Protein AF-A0A971C2J8-F1 (afdb_monomer_lite)

Structure (mmCIF, N/CA/C/O backbone):
data_AF-A0A971C2J8-F1
#
_entry.id   AF-A0A971C2J8-F1
#
loop_
_atom_site.group_PDB
_atom_site.id
_atom_site.type_symbol
_atom_site.label_atom_id
_atom_site.label_alt_id
_atom_site.label_comp_id
_atom_site.label_asym_id
_atom_site.label_entity_id
_atom_site.label_seq_id
_atom_site.pdbx_PDB_ins_code
_atom_site.Cartn_x
_atom_site.Cartn_y
_atom_site.Cartn_z
_atom_site.occupancy
_atom_site.B_iso_or_equiv
_atom_site.auth_seq_id
_atom_site.auth_comp_id
_atom_site.auth_asym_id
_atom_site.auth_atom_id
_atom_site.pdbx_PDB_model_num
ATOM 1 N N . MET A 1 1 ? -20.307 12.162 55.334 1.00 45.38 1 MET A N 1
ATOM 2 C CA . MET A 1 1 ? -19.859 10.936 54.634 1.00 45.38 1 MET A CA 1
ATOM 3 C C . MET A 1 1 ? -19.405 11.332 53.239 1.00 45.38 1 MET A C 1
ATOM 5 O O . MET A 1 1 ? -20.217 11.869 52.497 1.00 45.38 1 MET A O 1
ATOM 9 N N . LYS A 1 2 ? -18.119 11.171 52.906 1.00 53.88 2 LYS A N 1
ATOM 10 C CA . LYS A 1 2 ? -17.597 11.518 51.576 1.00 53.88 2 LYS A CA 1
ATOM 11 C C . LYS A 1 2 ? -18.097 10.447 50.597 1.00 53.88 2 LYS A C 1
ATOM 13 O O . LYS A 1 2 ? -17.720 9.287 50.740 1.00 53.88 2 LYS A O 1
ATOM 18 N N . ARG A 1 3 ? -19.016 10.798 49.690 1.00 59.28 3 ARG A N 1
ATOM 19 C CA . ARG A 1 3 ? -19.424 9.891 48.606 1.00 59.28 3 ARG A CA 1
ATOM 20 C C . ARG A 1 3 ? -18.254 9.787 47.634 1.00 59.28 3 ARG A C 1
ATOM 22 O O . ARG A 1 3 ? -17.676 10.802 47.262 1.00 59.28 3 ARG A O 1
ATOM 29 N N . LEU A 1 4 ? -17.879 8.563 47.289 1.00 69.75 4 LEU A N 1
ATOM 30 C CA . LEU A 1 4 ? -16.886 8.301 46.256 1.00 69.75 4 LEU A CA 1
ATOM 31 C C . LEU A 1 4 ? -17.601 8.358 44.907 1.00 69.75 4 LEU A C 1
ATOM 33 O O . LEU A 1 4 ? -18.652 7.742 44.743 1.00 69.75 4 LEU A O 1
ATOM 37 N N . GLU A 1 5 ? -17.053 9.103 43.959 1.00 73.38 5 GLU A N 1
ATOM 38 C CA . GLU A 1 5 ? -17.588 9.216 42.601 1.00 73.38 5 GLU A CA 1
ATOM 39 C C . GLU A 1 5 ? -16.709 8.412 41.642 1.00 73.38 5 GLU A C 1
ATOM 41 O O . GLU A 1 5 ? -15.489 8.335 41.801 1.00 73.38 5 GLU A O 1
ATOM 46 N N . CYS A 1 6 ? -17.327 7.765 40.655 1.00 73.38 6 CYS A N 1
ATOM 47 C CA . CYS A 1 6 ? -16.591 7.044 39.625 1.00 73.38 6 CYS A CA 1
ATOM 48 C C . CYS A 1 6 ? -15.874 8.038 38.697 1.00 73.38 6 CYS A C 1
ATOM 50 O O . CYS A 1 6 ? -16.555 8.850 38.071 1.00 73.38 6 CYS A O 1
ATOM 52 N N . PRO A 1 7 ? -14.552 7.928 38.469 1.00 70.19 7 PRO A N 1
ATOM 53 C CA . PRO A 1 7 ? -13.857 8.872 37.593 1.00 70.19 7 PRO A CA 1
ATOM 54 C C . PRO A 1 7 ? -14.166 8.655 36.100 1.00 70.19 7 PRO A C 1
ATOM 56 O O . PRO A 1 7 ? -13.791 9.473 35.270 1.00 70.19 7 PRO A O 1
ATOM 59 N N . SER A 1 8 ? -14.838 7.553 35.737 1.00 67.38 8 SER A N 1
ATOM 60 C CA . SER A 1 8 ? -15.179 7.232 34.344 1.00 67.38 8 SER A CA 1
ATOM 61 C C . SER A 1 8 ? -16.601 7.640 33.953 1.00 67.38 8 SER A C 1
ATOM 63 O O . SER A 1 8 ? -16.852 7.794 32.762 1.00 67.38 8 SER A O 1
ATOM 65 N N . CYS A 1 9 ? -17.539 7.761 34.899 1.00 67.94 9 CYS A N 1
ATOM 66 C CA . CYS A 1 9 ? -18.936 8.112 34.598 1.00 67.94 9 CYS A CA 1
ATOM 67 C C . CYS A 1 9 ? -19.579 9.103 35.579 1.00 67.94 9 CYS A C 1
ATOM 69 O O . CYS A 1 9 ? -20.730 9.473 35.377 1.00 67.94 9 CYS A O 1
ATOM 71 N N . GLY A 1 10 ? -18.893 9.494 36.658 1.00 70.88 10 GLY A N 1
ATOM 72 C CA . GLY A 1 10 ? -19.437 10.374 37.700 1.00 70.88 10 GLY A CA 1
ATOM 73 C C . GLY A 1 10 ? -20.499 9.729 38.600 1.00 70.88 10 GLY A C 1
ATOM 74 O O . GLY A 1 10 ? -21.038 10.386 39.483 1.00 70.88 10 GLY A O 1
ATOM 75 N N . GLY A 1 11 ? -20.816 8.443 38.406 1.00 74.38 11 GLY A N 1
ATOM 76 C CA . GLY A 1 11 ? -21.818 7.739 39.207 1.00 74.38 11 GLY A CA 1
ATOM 77 C C . GLY A 1 11 ? -21.382 7.540 40.670 1.00 74.38 11 GLY A C 1
ATOM 78 O O . GLY A 1 11 ? -20.191 7.321 40.925 1.00 74.38 11 GLY A O 1
ATOM 79 N N . PRO A 1 12 ? -22.317 7.565 41.639 1.00 72.00 12 PRO A N 1
ATOM 80 C CA . PRO A 1 12 ? -22.000 7.386 43.053 1.00 72.00 12 PRO A CA 1
ATOM 81 C C . PRO A 1 12 ? -21.590 5.937 43.346 1.00 72.00 12 PRO A C 1
ATOM 83 O O . PRO A 1 12 ? -22.342 4.999 43.084 1.00 72.00 12 PRO A O 1
ATOM 86 N N . LEU A 1 13 ? -20.411 5.747 43.933 1.00 68.56 13 LEU A N 1
ATOM 87 C CA . LEU A 1 13 ? -19.913 4.451 44.383 1.00 68.56 13 LEU A CA 1
ATOM 88 C C . LEU A 1 13 ? -20.400 4.190 45.812 1.00 68.56 13 LEU A C 1
ATOM 90 O O . LEU A 1 13 ? -20.075 4.924 46.747 1.00 68.56 13 LEU A O 1
ATOM 94 N N . SER A 1 14 ? -21.182 3.128 45.994 1.00 61.34 14 SER A N 1
ATOM 95 C CA . SER A 1 14 ? -21.462 2.569 47.317 1.00 61.34 14 SER A CA 1
ATOM 96 C C . SER A 1 14 ? -20.174 1.945 47.853 1.00 61.34 14 SER A C 1
ATOM 98 O O . SER A 1 14 ? -19.595 1.086 47.193 1.00 61.34 14 SER A O 1
ATOM 100 N N . SER A 1 15 ? -19.702 2.398 49.016 1.00 56.22 15 SER A N 1
ATOM 101 C CA . SER A 1 15 ? -18.453 1.941 49.631 1.00 56.22 15 SER A CA 1
ATOM 102 C C . SER A 1 15 ? -18.528 0.450 49.982 1.00 56.22 15 SER A C 1
ATOM 104 O O . SER A 1 15 ? -19.000 0.088 51.060 1.00 56.22 15 SER A O 1
ATOM 106 N N . LEU A 1 16 ? -18.080 -0.418 49.076 1.00 56.41 16 LEU A N 1
ATOM 107 C CA . LEU A 1 16 ? -17.773 -1.802 49.408 1.00 56.41 16 LEU A CA 1
ATOM 108 C C . LEU A 1 16 ? -16.380 -1.820 50.037 1.00 56.41 16 LEU A C 1
ATOM 110 O O . LEU A 1 16 ? -15.449 -1.185 49.552 1.00 56.41 16 LEU A O 1
ATOM 114 N N . SER A 1 17 ? -16.251 -2.533 51.146 1.00 52.91 17 SER A N 1
ATOM 115 C CA . SER A 1 17 ? -15.052 -2.682 51.976 1.00 52.91 17 SER A CA 1
ATOM 116 C C . SER A 1 17 ? -13.878 -3.410 51.293 1.00 52.91 17 SER A C 1
ATOM 118 O O . SER A 1 17 ? -12.937 -3.813 51.973 1.00 52.91 17 SER A O 1
ATOM 120 N N . SER A 1 18 ? -13.915 -3.593 49.970 1.00 55.00 18 SER A N 1
ATOM 121 C CA . SER A 1 18 ? -12.928 -4.334 49.186 1.00 55.00 18 SER A CA 1
ATOM 122 C C . SER A 1 18 ? -12.031 -3.404 48.366 1.00 55.00 18 SER A C 1
ATOM 124 O O . SER A 1 18 ? -12.489 -2.450 47.739 1.00 55.00 18 SER A O 1
ATOM 126 N N . SER A 1 19 ? -10.738 -3.725 48.329 1.00 57.72 19 SER A N 1
ATOM 127 C CA . SER A 1 19 ? -9.689 -2.996 47.599 1.00 57.72 19 SER A CA 1
ATOM 128 C C . SER A 1 19 ? -9.934 -2.878 46.088 1.00 57.72 19 SER A C 1
ATOM 130 O O . SER A 1 19 ? -9.410 -1.964 45.465 1.00 57.72 19 SER A O 1
ATOM 132 N N . ALA A 1 20 ? -10.777 -3.731 45.496 1.00 58.12 20 ALA A N 1
ATOM 133 C CA . ALA A 1 20 ? -11.239 -3.617 44.112 1.00 58.12 20 ALA A CA 1
ATOM 134 C C . ALA A 1 20 ? -12.772 -3.723 44.042 1.00 58.12 20 ALA A C 1
ATOM 136 O O . ALA A 1 20 ? -13.362 -4.624 44.640 1.00 58.12 20 ALA A O 1
ATOM 137 N N . THR A 1 21 ? -13.421 -2.812 43.310 1.00 69.62 21 THR A N 1
ATOM 138 C CA . THR A 1 21 ? -14.881 -2.784 43.103 1.00 69.62 21 THR A CA 1
ATOM 139 C C . THR A 1 21 ? -15.209 -2.437 41.646 1.00 69.62 21 THR A C 1
ATOM 141 O O . THR A 1 21 ? -14.584 -1.566 41.044 1.00 69.62 21 THR A O 1
ATOM 144 N N . THR A 1 22 ? -16.204 -3.103 41.052 1.00 68.75 22 THR A N 1
ATOM 145 C CA . THR A 1 22 ? -16.697 -2.780 39.698 1.00 68.75 22 THR A CA 1
ATOM 146 C C . THR A 1 22 ? -17.852 -1.785 39.790 1.00 68.75 22 THR A C 1
ATOM 148 O O . THR A 1 22 ? -18.776 -1.990 40.573 1.00 68.75 22 THR A O 1
ATOM 151 N N . CYS A 1 23 ? -17.814 -0.706 39.004 1.00 72.12 23 CYS A N 1
ATOM 152 C CA . CYS A 1 23 ? -18.890 0.282 38.969 1.00 72.12 23 CYS A CA 1
ATOM 153 C C . CYS A 1 23 ? -20.151 -0.325 38.324 1.00 72.12 23 CYS A C 1
ATOM 155 O O . CYS A 1 23 ? -20.072 -0.750 37.170 1.00 72.12 23 CYS A O 1
ATOM 157 N N . PRO A 1 24 ? -21.318 -0.322 38.995 1.00 66.81 24 PRO A N 1
ATOM 158 C CA . PRO A 1 24 ? -22.552 -0.898 38.453 1.00 66.81 24 PRO A CA 1
ATOM 159 C C . PRO A 1 24 ? -23.162 -0.073 37.310 1.00 66.81 24 PRO A C 1
ATOM 161 O O . PRO A 1 24 ? -24.000 -0.584 36.579 1.00 66.81 24 PRO A O 1
ATOM 164 N N . TYR A 1 25 ? -22.746 1.188 37.141 1.00 65.12 25 TYR A N 1
ATOM 165 C CA . TYR A 1 25 ? -23.278 2.073 36.101 1.00 65.12 25 TYR A CA 1
ATOM 166 C C . TYR A 1 25 ? -22.566 1.900 34.756 1.00 65.12 25 TYR A C 1
ATOM 168 O O . TYR A 1 25 ? -23.214 1.779 33.726 1.00 65.12 25 TYR A O 1
ATOM 176 N N . CYS A 1 26 ? -21.229 1.900 34.746 1.00 65.94 26 CYS A N 1
ATOM 177 C CA . CYS A 1 26 ? -20.438 1.838 33.509 1.00 65.94 26 CYS A CA 1
ATOM 178 C C . CYS A 1 26 ? -19.616 0.549 33.361 1.00 65.94 26 CYS A C 1
ATOM 180 O O . CYS A 1 26 ? -18.978 0.345 32.330 1.00 65.94 26 CYS A O 1
ATOM 182 N N . GLY A 1 27 ? -19.588 -0.317 34.378 1.00 68.50 27 GLY A N 1
ATOM 183 C CA . GLY A 1 27 ? -18.820 -1.565 34.363 1.00 68.50 27 GLY A CA 1
ATOM 184 C C . GLY A 1 27 ? -17.301 -1.383 34.471 1.00 68.50 27 GLY A C 1
ATOM 185 O O . GLY A 1 27 ? -16.562 -2.345 34.268 1.00 68.50 27 GLY A O 1
ATOM 186 N N . SER A 1 28 ? -16.803 -0.174 34.760 1.00 73.44 28 SER A N 1
ATOM 187 C CA . SER A 1 28 ? -15.369 0.073 34.970 1.00 73.44 28 SER A CA 1
ATOM 188 C C . SER A 1 28 ? -14.894 -0.564 36.277 1.00 73.44 28 SER A C 1
ATOM 190 O O . SER A 1 28 ? -15.557 -0.396 37.304 1.00 73.44 28 SER A O 1
ATOM 192 N N . SER A 1 29 ? -13.736 -1.227 36.285 1.00 74.75 29 SER A N 1
ATOM 193 C CA . SER A 1 29 ? -13.135 -1.708 37.535 1.00 74.75 29 SER A CA 1
ATOM 194 C C . SER A 1 29 ? -12.304 -0.603 38.181 1.00 74.75 29 SER A C 1
ATOM 196 O O . SER A 1 29 ? -11.435 -0.008 37.535 1.00 74.75 29 SER A O 1
ATOM 198 N N . ILE A 1 30 ? -12.568 -0.351 39.457 1.00 76.31 30 ILE A N 1
ATOM 199 C CA . ILE A 1 30 ? -11.973 0.723 40.247 1.00 76.31 30 ILE A CA 1
ATOM 200 C C . ILE A 1 30 ? -11.240 0.077 41.419 1.00 76.31 30 ILE A C 1
ATOM 202 O O . ILE A 1 30 ? -11.814 -0.746 42.134 1.00 76.31 30 ILE A O 1
ATOM 206 N N . SER A 1 31 ? -9.977 0.447 41.602 1.00 75.38 31 SER A N 1
ATOM 207 C CA . SER A 1 31 ? -9.206 0.096 42.790 1.00 75.38 31 SER A CA 1
ATOM 208 C C . SER A 1 31 ? -9.336 1.227 43.803 1.00 75.38 31 SER A C 1
ATOM 210 O O . SER A 1 31 ? -9.213 2.401 43.450 1.00 75.38 31 SER A O 1
ATOM 212 N N . LEU A 1 32 ? -9.636 0.883 45.050 1.00 74.75 32 LEU A N 1
ATOM 213 C CA . LEU A 1 32 ? -9.712 1.828 46.158 1.00 74.75 32 LEU A CA 1
ATOM 214 C C . LEU A 1 32 ? -8.422 1.688 46.957 1.00 74.75 32 LEU A C 1
ATOM 216 O O . LEU A 1 32 ? -8.294 0.784 47.783 1.00 74.75 32 LEU A O 1
ATOM 220 N N . GLU A 1 33 ? -7.463 2.568 46.687 1.00 69.88 33 GLU A N 1
ATOM 221 C CA . GLU A 1 33 ? -6.185 2.586 47.391 1.00 69.88 33 GLU A CA 1
ATOM 222 C C . GLU A 1 33 ? -6.186 3.722 48.419 1.00 69.88 33 GLU A C 1
ATOM 224 O O . GLU A 1 33 ? -6.849 4.752 48.251 1.00 69.88 33 GLU A O 1
ATOM 229 N N . ARG A 1 34 ? -5.534 3.482 49.558 1.00 67.12 34 ARG A N 1
ATOM 230 C CA . ARG A 1 34 ? -5.472 4.451 50.650 1.00 67.12 34 ARG A CA 1
ATOM 231 C C . ARG A 1 34 ? -4.170 5.225 50.501 1.00 67.12 34 ARG A C 1
ATOM 233 O O . ARG A 1 34 ? -3.101 4.633 50.606 1.00 67.12 34 ARG A O 1
ATOM 240 N N . ASP A 1 35 ? -4.269 6.528 50.274 1.00 65.75 35 ASP A N 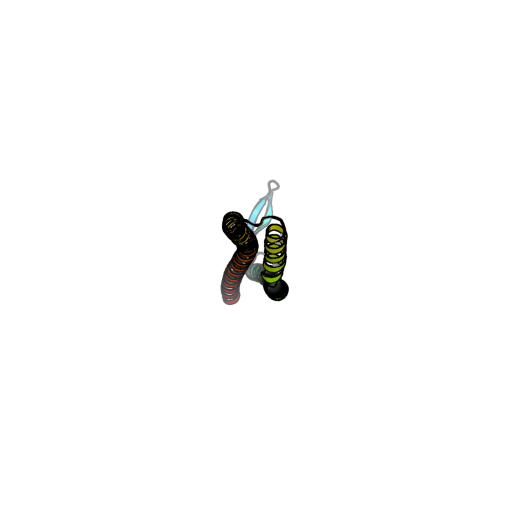1
ATOM 241 C CA . ASP A 1 35 ? -3.097 7.396 50.188 1.00 65.75 35 ASP A CA 1
ATOM 242 C C . ASP A 1 35 ? -2.398 7.482 51.555 1.00 65.75 35 ASP A C 1
ATOM 244 O O . ASP A 1 35 ? -3.016 7.256 52.602 1.00 65.75 35 ASP A O 1
ATOM 248 N N . ALA A 1 36 ? -1.121 7.878 51.572 1.00 60.81 36 ALA A N 1
ATOM 249 C CA . ALA A 1 36 ? -0.315 8.017 52.794 1.00 60.81 36 ALA A CA 1
ATOM 250 C C . ALA A 1 36 ? -0.927 8.971 53.847 1.00 60.81 36 ALA A C 1
ATOM 252 O O . ALA A 1 36 ? -0.637 8.862 55.035 1.00 60.81 36 ALA A O 1
ATOM 253 N N . THR A 1 37 ? -1.813 9.877 53.429 1.00 69.56 37 THR A N 1
ATOM 254 C CA . THR A 1 37 ? -2.596 10.802 54.268 1.00 69.56 37 THR A CA 1
ATOM 255 C C . THR A 1 37 ? -3.886 10.200 54.842 1.00 69.56 37 THR A C 1
ATOM 257 O O . THR A 1 37 ? -4.640 10.892 55.524 1.00 69.56 37 THR A O 1
ATOM 260 N N . GLY A 1 38 ? -4.173 8.920 54.586 1.00 63.88 38 GLY A N 1
ATOM 261 C CA . GLY A 1 38 ? -5.352 8.219 55.101 1.00 63.88 38 GLY A CA 1
ATOM 262 C C . GLY A 1 38 ? -6.645 8.464 54.312 1.00 63.88 38 GLY A C 1
ATOM 263 O O . GLY A 1 38 ? -7.686 7.913 54.681 1.00 63.88 38 GLY A O 1
ATOM 264 N N . SER A 1 39 ? -6.599 9.243 53.225 1.00 66.31 39 SER A N 1
ATOM 265 C CA . SER A 1 39 ? -7.708 9.423 52.281 1.00 66.31 39 SER A CA 1
ATOM 266 C C . SER A 1 39 ? -7.841 8.230 51.333 1.00 66.31 39 SER A C 1
ATOM 268 O O . SER A 1 39 ? -6.850 7.672 50.882 1.00 66.31 39 SER A O 1
ATOM 270 N N . ILE A 1 40 ? -9.080 7.835 51.029 1.00 69.12 40 ILE A N 1
ATOM 271 C CA . ILE A 1 40 ? -9.375 6.819 50.010 1.00 69.12 40 ILE A CA 1
ATOM 272 C C . ILE A 1 40 ? -9.555 7.549 48.678 1.00 69.12 40 ILE A C 1
ATOM 274 O O . ILE A 1 40 ? -10.512 8.318 48.536 1.00 69.12 40 ILE A O 1
ATOM 278 N N . ALA A 1 41 ? -8.650 7.312 47.729 1.00 69.19 41 ALA A N 1
ATOM 279 C CA . ALA A 1 41 ? -8.730 7.838 46.373 1.00 69.19 41 ALA A CA 1
ATOM 280 C C . ALA A 1 41 ? -9.103 6.701 45.399 1.00 69.19 41 ALA A C 1
ATOM 282 O O . ALA A 1 41 ? -8.444 5.659 45.380 1.00 69.19 41 ALA A O 1
ATOM 283 N N . PRO A 1 42 ? -10.184 6.841 44.608 1.00 69.00 42 PRO A N 1
ATOM 284 C CA . PRO A 1 42 ? -10.550 5.838 43.617 1.00 69.00 42 PRO A CA 1
ATOM 285 C C . PRO A 1 42 ? -9.644 5.949 42.386 1.00 69.00 42 PRO A C 1
ATOM 287 O O . PRO A 1 42 ? -9.706 6.930 41.646 1.00 69.00 42 PRO A O 1
ATOM 290 N N . THR A 1 43 ? -8.857 4.907 42.123 1.00 72.88 43 THR A N 1
ATOM 291 C CA . THR A 1 43 ? -8.003 4.800 40.935 1.00 72.88 43 THR A CA 1
ATOM 292 C C . THR A 1 43 ? -8.683 3.925 39.886 1.00 72.88 43 THR A C 1
ATOM 294 O O . THR A 1 43 ? -9.074 2.785 40.150 1.00 72.88 43 THR A O 1
ATOM 297 N N . LEU A 1 44 ? -8.840 4.445 38.667 1.00 71.50 44 LEU A N 1
ATOM 298 C CA . LEU A 1 44 ? -9.394 3.680 37.548 1.00 71.50 44 LEU A CA 1
ATOM 299 C C . LEU A 1 44 ? -8.389 2.638 37.060 1.00 71.50 44 LEU A C 1
ATOM 301 O O . LEU A 1 44 ? -7.343 2.986 36.522 1.00 71.50 44 LEU A O 1
ATOM 305 N N . THR A 1 45 ? -8.738 1.359 37.185 1.00 74.50 45 THR A N 1
ATOM 306 C CA . THR A 1 45 ? -7.887 0.256 36.711 1.00 74.50 45 THR A CA 1
ATOM 307 C C . THR A 1 45 ? -8.317 -0.233 35.328 1.00 74.50 45 THR A C 1
ATOM 309 O O . THR A 1 45 ? -7.478 -0.601 34.510 1.00 74.50 45 THR A O 1
ATOM 312 N N . ARG A 1 46 ? -9.626 -0.230 35.030 1.00 66.12 46 ARG A N 1
ATOM 313 C CA . ARG A 1 46 ? -10.160 -0.663 33.727 1.00 66.12 46 ARG A CA 1
ATOM 314 C C . ARG A 1 46 ? -11.380 0.153 33.323 1.00 66.12 46 ARG A C 1
ATOM 316 O O . ARG A 1 46 ? -12.341 0.251 34.078 1.00 66.12 46 ARG A O 1
ATOM 323 N N . LEU A 1 47 ? -11.355 0.665 32.098 1.00 67.50 47 LEU A N 1
ATOM 324 C CA . LEU A 1 47 ? -12.475 1.343 31.444 1.00 67.50 47 LEU A CA 1
ATOM 325 C C . LEU A 1 47 ? -13.671 0.395 31.237 1.00 67.50 47 LEU A C 1
ATOM 327 O O . LEU A 1 47 ? -13.491 -0.788 30.930 1.00 67.50 47 LEU A O 1
ATOM 331 N N . GLY A 1 48 ? -14.881 0.936 31.399 1.00 66.19 48 GLY A N 1
ATOM 332 C CA . GLY A 1 48 ? -16.142 0.250 31.116 1.00 66.19 48 GLY A CA 1
ATOM 333 C C . GLY A 1 48 ? -16.271 -0.205 29.658 1.00 66.19 48 GLY A C 1
ATOM 334 O O . GLY A 1 48 ? -15.570 0.282 28.768 1.00 66.19 48 GLY A O 1
ATOM 335 N N . THR A 1 49 ? -17.171 -1.151 29.382 1.00 64.19 49 THR A N 1
ATOM 336 C CA . THR A 1 49 ? -17.357 -1.719 28.030 1.00 64.19 49 THR A CA 1
ATOM 337 C C . THR A 1 49 ? -17.734 -0.661 26.991 1.00 64.19 49 THR A C 1
ATOM 339 O O . THR A 1 49 ? -17.223 -0.719 25.873 1.00 64.19 49 THR A O 1
ATOM 342 N N . GLY A 1 50 ? -18.531 0.345 27.371 1.00 67.75 50 GLY A N 1
ATOM 343 C CA . GLY A 1 50 ? -18.950 1.437 26.484 1.00 67.75 50 GLY A CA 1
ATOM 344 C C . GLY A 1 50 ? -17.799 2.328 26.001 1.00 67.75 50 GLY A C 1
ATOM 345 O O . GLY A 1 50 ? -17.679 2.588 24.807 1.00 67.75 50 GLY A O 1
ATOM 346 N N . THR A 1 51 ? -16.884 2.737 26.885 1.00 71.19 51 THR A N 1
ATOM 347 C CA . THR A 1 51 ? -15.728 3.566 26.487 1.00 71.19 51 THR A CA 1
ATOM 348 C C . THR A 1 51 ? -14.694 2.762 25.699 1.00 71.19 51 THR A C 1
ATOM 350 O O . THR A 1 51 ? -14.082 3.285 24.767 1.00 71.19 51 THR A O 1
ATOM 353 N N . ARG A 1 52 ? -14.550 1.461 25.993 1.00 69.81 52 ARG A N 1
ATOM 354 C CA . ARG A 1 52 ? -13.717 0.548 25.195 1.00 69.81 52 ARG A CA 1
ATOM 355 C C . ARG A 1 52 ? -14.271 0.334 23.784 1.00 69.81 52 ARG A C 1
ATOM 357 O O . ARG A 1 52 ? -13.483 0.254 22.845 1.00 69.81 52 ARG A O 1
ATOM 364 N N . TYR A 1 53 ? -15.591 0.232 23.637 1.00 77.12 53 TYR A N 1
ATOM 365 C CA . TYR A 1 53 ? -16.251 0.129 22.337 1.00 77.12 53 TYR A CA 1
ATOM 366 C C . TYR A 1 53 ? -16.001 1.383 21.493 1.00 77.12 53 TYR A C 1
ATOM 368 O O . TYR A 1 53 ? -15.477 1.269 20.390 1.00 77.12 53 TYR A O 1
ATOM 376 N N . LEU A 1 54 ? -16.256 2.575 22.048 1.00 77.94 54 LEU A N 1
ATOM 377 C CA . LEU A 1 54 ? -16.043 3.848 21.346 1.00 77.94 54 LEU A CA 1
ATOM 378 C C . LEU A 1 54 ? -14.582 4.048 20.916 1.00 77.94 54 LEU A C 1
ATOM 380 O O . LEU A 1 54 ? -14.317 4.465 19.790 1.00 77.94 54 LEU A O 1
ATOM 384 N N . ALA A 1 55 ? -13.623 3.698 21.779 1.00 77.25 55 ALA A N 1
ATOM 385 C CA . ALA A 1 55 ? -12.204 3.768 21.435 1.00 77.25 55 ALA A CA 1
ATOM 386 C C . ALA A 1 55 ? -11.834 2.822 20.277 1.00 77.25 55 ALA A C 1
ATOM 388 O O . ALA A 1 55 ? -11.062 3.201 19.394 1.00 77.25 55 ALA A O 1
ATOM 389 N N . LYS A 1 56 ? -12.396 1.604 20.259 1.00 78.44 56 LYS A N 1
ATOM 390 C CA . LYS A 1 56 ? -12.166 0.641 19.172 1.00 78.44 56 LYS A CA 1
ATOM 391 C C . LYS A 1 56 ? -12.858 1.026 17.876 1.00 78.44 56 LYS A C 1
ATOM 393 O O . LYS A 1 56 ? -12.254 0.854 16.827 1.00 78.44 56 LYS A O 1
ATOM 398 N N . GLU A 1 57 ? -14.066 1.571 17.937 1.00 81.00 57 GLU A N 1
ATOM 399 C CA . GLU A 1 57 ? -14.767 2.091 16.761 1.00 81.00 57 GLU A CA 1
ATOM 400 C C . GLU A 1 57 ? -13.957 3.218 16.106 1.00 81.00 57 GLU A C 1
ATOM 402 O O . GLU A 1 57 ? -13.669 3.175 14.913 1.00 81.00 57 GLU A O 1
ATOM 407 N N . ALA A 1 58 ? -13.445 4.165 16.898 1.00 79.19 58 ALA A N 1
ATOM 408 C CA . ALA A 1 58 ? -12.555 5.208 16.387 1.00 79.19 58 ALA A CA 1
ATOM 409 C C . ALA A 1 58 ? -11.238 4.650 15.804 1.00 79.19 58 ALA A C 1
ATOM 411 O O . ALA A 1 58 ? -10.661 5.227 14.881 1.00 79.19 58 ALA A O 1
ATOM 412 N N . GLN A 1 59 ? -10.722 3.539 16.338 1.00 81.25 59 GLN A N 1
ATOM 413 C CA . GLN A 1 59 ? -9.562 2.847 15.767 1.00 81.25 59 GLN A CA 1
ATOM 414 C C . GLN A 1 59 ? -9.903 2.140 14.446 1.00 81.25 59 GLN A C 1
ATOM 416 O O . GLN A 1 59 ? -9.125 2.226 13.495 1.00 81.25 59 GLN A O 1
ATOM 421 N N . TYR A 1 60 ? -11.061 1.485 14.368 1.00 77.88 60 TYR A N 1
ATOM 422 C CA . TYR A 1 60 ? -11.566 0.843 13.156 1.00 77.88 60 TYR A CA 1
ATOM 423 C C . TYR A 1 60 ? -11.731 1.863 12.028 1.00 77.88 60 TYR A C 1
ATOM 425 O O . TYR A 1 60 ? -11.202 1.661 10.939 1.00 77.88 60 TYR A O 1
ATOM 433 N N . GLN A 1 61 ? -12.347 3.012 12.317 1.00 77.62 61 GLN A N 1
ATOM 434 C CA . GLN A 1 61 ? -12.509 4.086 11.336 1.00 77.62 61 GLN A CA 1
ATOM 435 C C . GLN A 1 61 ? -11.174 4.637 10.825 1.00 77.62 61 GLN A C 1
ATOM 437 O O . GLN A 1 61 ? -11.050 4.887 9.630 1.00 77.62 61 GLN A O 1
ATOM 442 N N . ARG A 1 62 ? -10.164 4.799 11.693 1.00 80.25 62 ARG A N 1
ATOM 443 C CA . ARG A 1 62 ? -8.811 5.211 11.272 1.00 80.25 62 ARG A CA 1
ATOM 444 C C . ARG A 1 62 ? -8.161 4.182 10.354 1.00 80.25 62 ARG A C 1
ATOM 446 O O . ARG A 1 62 ? -7.745 4.535 9.260 1.00 80.25 62 ARG A O 1
ATOM 453 N N . THR A 1 63 ? -8.187 2.914 10.758 1.00 74.62 63 THR A N 1
ATOM 454 C CA . THR A 1 63 ? -7.629 1.805 9.965 1.00 74.62 63 THR A CA 1
ATOM 455 C C . THR A 1 63 ? -8.311 1.703 8.596 1.00 74.62 63 THR A C 1
ATOM 457 O O . THR A 1 63 ? -7.665 1.427 7.594 1.00 74.62 63 THR A O 1
ATOM 460 N N . ASN A 1 64 ? -9.623 1.953 8.527 1.00 83.56 64 ASN A N 1
ATOM 461 C CA . ASN A 1 64 ? -10.364 1.923 7.268 1.00 83.56 64 ASN A CA 1
ATOM 462 C C . ASN A 1 64 ? -9.988 3.088 6.331 1.00 83.56 64 ASN A C 1
ATOM 464 O O . ASN A 1 64 ? -9.966 2.907 5.119 1.00 83.56 64 ASN A O 1
ATOM 468 N N . ARG A 1 65 ? -9.661 4.270 6.877 1.00 86.88 65 ARG A N 1
ATOM 469 C CA . ARG A 1 65 ? -9.127 5.391 6.081 1.00 86.88 65 ARG A CA 1
ATOM 470 C C . ARG A 1 65 ? -7.735 5.078 5.541 1.00 86.88 65 ARG A C 1
ATOM 472 O O . ARG A 1 65 ? -7.515 5.257 4.353 1.00 86.88 65 ARG A O 1
ATOM 479 N N . GLU A 1 66 ? -6.852 4.546 6.387 1.00 82.19 66 GLU A N 1
ATOM 480 C CA . GLU A 1 66 ? -5.508 4.106 5.978 1.00 82.19 66 GLU A CA 1
ATOM 481 C C . GLU A 1 66 ? -5.581 3.044 4.868 1.00 82.19 66 GLU A C 1
ATOM 483 O O . GLU A 1 66 ? -4.842 3.108 3.892 1.00 82.19 66 GLU A O 1
ATOM 488 N N . LEU A 1 67 ? -6.516 2.092 4.968 1.00 84.25 67 LEU A N 1
ATOM 489 C CA . LEU A 1 67 ? -6.747 1.100 3.914 1.00 84.25 67 LEU A CA 1
ATOM 490 C C . LEU A 1 67 ? -7.256 1.711 2.606 1.00 84.25 67 LEU A C 1
ATOM 492 O O . LEU A 1 67 ? -6.874 1.238 1.539 1.00 84.25 67 LEU A O 1
ATOM 496 N N . ALA A 1 68 ? -8.124 2.721 2.671 1.00 89.56 68 ALA A N 1
ATOM 497 C CA . ALA A 1 68 ? -8.606 3.407 1.476 1.00 89.56 68 ALA A CA 1
ATOM 498 C C . ALA A 1 68 ? -7.463 4.144 0.758 1.00 89.56 68 ALA A C 1
ATOM 500 O O . ALA A 1 68 ? -7.316 3.998 -0.450 1.00 89.56 68 ALA A O 1
ATOM 501 N N . GLU A 1 69 ? -6.614 4.845 1.512 1.00 90.00 69 GLU A N 1
ATOM 502 C CA . GLU A 1 69 ? -5.442 5.559 0.989 1.00 90.00 69 GLU A CA 1
ATOM 503 C C . GLU A 1 69 ? -4.403 4.602 0.380 1.00 90.00 69 GLU A C 1
ATOM 505 O O . GLU A 1 69 ? -3.877 4.844 -0.708 1.00 90.00 69 GLU A O 1
ATOM 510 N N . LEU A 1 70 ? -4.146 3.462 1.034 1.00 84.50 70 LEU A N 1
ATOM 511 C CA . LEU A 1 70 ? -3.260 2.427 0.493 1.00 84.50 70 LEU A CA 1
ATOM 512 C C . LEU A 1 70 ? -3.785 1.839 -0.821 1.00 84.50 70 LEU A C 1
ATOM 514 O O . LEU A 1 70 ? -2.997 1.587 -1.731 1.00 84.50 70 LEU A O 1
ATOM 518 N N . ARG A 1 71 ? -5.102 1.622 -0.936 1.00 90.12 71 ARG A N 1
ATOM 519 C CA . ARG A 1 71 ? -5.722 1.122 -2.172 1.00 90.12 71 ARG A CA 1
ATOM 520 C C . ARG A 1 71 ? -5.605 2.126 -3.314 1.00 90.12 71 ARG A C 1
ATOM 522 O O . ARG A 1 71 ? -5.238 1.729 -4.411 1.00 90.12 71 ARG A O 1
ATOM 529 N N . GLU A 1 72 ? -5.842 3.406 -3.047 1.00 92.62 72 GLU A N 1
ATOM 530 C CA . GLU A 1 72 ? -5.667 4.477 -4.037 1.00 92.62 72 GLU A CA 1
ATOM 531 C C . GLU A 1 72 ? -4.203 4.597 -4.494 1.00 92.62 72 GLU A C 1
ATOM 533 O O . GLU A 1 72 ? -3.919 4.696 -5.689 1.00 92.62 72 GLU A O 1
ATOM 538 N N . THR A 1 73 ? -3.256 4.502 -3.555 1.00 81.31 73 THR A N 1
ATOM 539 C CA . THR A 1 73 ? -1.817 4.489 -3.869 1.00 81.31 73 THR A CA 1
ATOM 540 C C . THR A 1 73 ? -1.458 3.303 -4.763 1.00 81.31 73 THR A C 1
ATOM 542 O O . THR A 1 73 ? -0.715 3.450 -5.731 1.00 81.31 73 THR A O 1
ATOM 545 N N . LEU A 1 74 ? -2.002 2.123 -4.462 1.00 86.88 74 LEU A N 1
ATOM 546 C CA . LEU A 1 74 ? -1.791 0.919 -5.257 1.00 86.88 74 LEU A CA 1
ATOM 547 C C . LEU A 1 74 ? -2.371 1.072 -6.671 1.00 86.88 74 LEU A C 1
ATOM 549 O O . LEU A 1 74 ? -1.680 0.760 -7.636 1.00 86.88 74 LEU A O 1
ATOM 553 N N . GLU A 1 75 ? -3.591 1.598 -6.815 1.00 89.31 75 GLU A N 1
ATOM 554 C CA . GLU A 1 75 ? -4.202 1.864 -8.126 1.00 89.31 75 GLU A CA 1
ATOM 555 C C . GLU A 1 75 ? -3.373 2.852 -8.957 1.00 89.31 75 GLU A C 1
ATOM 557 O O . GLU A 1 75 ? -3.135 2.610 -10.140 1.00 89.31 75 GLU A O 1
ATOM 562 N N . THR A 1 76 ? -2.876 3.919 -8.328 1.00 87.81 76 THR A N 1
ATOM 563 C CA . THR A 1 76 ? -2.020 4.918 -8.987 1.00 87.81 76 THR A CA 1
ATOM 564 C C . THR A 1 76 ? -0.707 4.291 -9.459 1.00 87.81 76 THR A C 1
ATOM 566 O O . THR A 1 76 ? -0.320 4.462 -10.611 1.00 87.81 76 THR A O 1
ATOM 569 N N . ASN A 1 77 ? -0.059 3.479 -8.616 1.00 80.31 77 ASN A N 1
ATOM 570 C CA . ASN A 1 77 ? 1.167 2.769 -8.991 1.00 80.31 77 ASN A CA 1
ATOM 571 C C . ASN A 1 77 ? 0.944 1.809 -10.173 1.00 80.31 77 ASN A C 1
ATOM 573 O O . ASN A 1 77 ? 1.811 1.680 -11.037 1.00 80.31 77 ASN A O 1
ATOM 577 N N . TYR A 1 78 ? -0.210 1.133 -10.224 1.00 86.38 78 TYR A N 1
ATOM 578 C CA . TYR A 1 78 ? -0.577 0.271 -11.349 1.00 86.38 78 TYR A CA 1
ATOM 579 C C . TYR A 1 78 ? -0.794 1.066 -12.642 1.00 86.38 78 TYR A C 1
ATOM 581 O O . TYR A 1 78 ? -0.359 0.619 -13.703 1.00 86.38 78 TYR A O 1
ATOM 589 N N . GLN A 1 79 ? -1.430 2.238 -12.561 1.00 88.69 79 GLN A N 1
ATOM 590 C CA . GLN A 1 79 ? -1.595 3.137 -13.707 1.00 88.69 79 GLN A CA 1
ATOM 591 C C . GLN A 1 79 ? -0.246 3.647 -14.219 1.00 88.69 79 GLN A C 1
ATOM 593 O O . GLN A 1 79 ? 0.022 3.543 -15.413 1.00 88.69 79 GLN A O 1
ATOM 598 N N . ASP A 1 80 ? 0.634 4.104 -13.326 1.00 82.50 80 ASP A N 1
ATOM 599 C CA . ASP A 1 80 ? 1.982 4.559 -13.684 1.00 82.50 80 ASP A CA 1
ATOM 600 C C . ASP A 1 80 ? 2.804 3.444 -14.343 1.00 82.50 80 ASP A C 1
ATOM 602 O O . ASP A 1 80 ? 3.541 3.682 -15.305 1.00 82.50 80 ASP A O 1
ATOM 606 N N . LEU A 1 81 ? 2.667 2.207 -13.852 1.00 82.19 81 LEU A N 1
ATOM 607 C CA . LEU A 1 81 ? 3.306 1.041 -14.452 1.00 82.19 81 LEU A CA 1
ATOM 608 C C . LEU A 1 81 ? 2.781 0.784 -15.873 1.00 82.19 81 LEU A C 1
ATOM 610 O O . LEU A 1 81 ? 3.585 0.549 -16.776 1.00 82.19 81 LEU A O 1
ATOM 614 N N . ASP A 1 82 ? 1.467 0.838 -16.094 1.00 85.25 82 ASP A N 1
ATOM 615 C CA . ASP A 1 82 ? 0.875 0.629 -17.422 1.00 85.25 82 ASP A CA 1
ATOM 616 C C . ASP A 1 82 ? 1.260 1.748 -18.405 1.00 85.25 82 ASP A C 1
ATOM 618 O O . ASP A 1 82 ? 1.685 1.479 -19.533 1.00 85.25 82 ASP A O 1
ATOM 622 N N . ASP A 1 83 ? 1.238 3.003 -17.956 1.00 86.38 83 ASP A N 1
ATOM 623 C CA . ASP A 1 83 ? 1.692 4.159 -18.733 1.00 86.38 83 ASP A CA 1
ATOM 624 C C . ASP A 1 83 ? 3.177 4.051 -19.089 1.00 86.38 83 ASP A C 1
ATOM 626 O O . ASP A 1 83 ? 3.576 4.298 -20.234 1.00 86.38 83 ASP A O 1
ATOM 630 N N . TYR A 1 84 ? 4.013 3.613 -18.148 1.00 76.88 84 TYR A N 1
ATOM 631 C CA . TYR A 1 84 ? 5.426 3.353 -18.397 1.00 76.88 84 TYR A CA 1
ATOM 632 C C . TYR A 1 84 ? 5.625 2.237 -19.433 1.00 76.88 84 TYR A C 1
ATOM 634 O O . TYR A 1 84 ? 6.444 2.367 -20.351 1.00 76.88 84 TYR A O 1
ATOM 642 N N . LEU A 1 85 ? 4.867 1.142 -19.328 1.00 81.88 85 LEU A N 1
ATOM 643 C CA . LEU A 1 85 ? 4.938 0.022 -20.267 1.00 81.88 85 LEU A CA 1
ATOM 644 C C . LEU A 1 85 ? 4.420 0.401 -21.665 1.00 81.88 85 LEU A C 1
ATOM 646 O O . LEU A 1 85 ? 4.983 -0.057 -22.666 1.00 81.88 85 LEU A O 1
ATOM 650 N N . SER A 1 86 ? 3.397 1.253 -21.752 1.00 80.31 86 SER A N 1
ATOM 651 C CA . SER A 1 86 ? 2.780 1.675 -23.013 1.00 80.31 86 SER A CA 1
ATOM 652 C C . SER A 1 86 ? 3.604 2.738 -23.752 1.00 80.31 86 SER A C 1
ATOM 654 O O . SER A 1 86 ? 3.777 2.660 -24.976 1.00 80.31 86 SER A O 1
ATOM 656 N N . THR A 1 87 ? 4.186 3.700 -23.028 1.00 78.12 87 THR A N 1
ATOM 657 C CA . THR A 1 87 ? 5.021 4.763 -23.614 1.00 78.12 87 THR A CA 1
ATOM 658 C C . THR A 1 87 ? 6.415 4.269 -23.993 1.00 78.12 87 THR A C 1
ATOM 660 O O . THR A 1 87 ? 6.965 4.676 -25.026 1.00 78.12 87 THR A O 1
ATOM 663 N N . ARG A 1 88 ? 7.001 3.343 -23.225 1.00 66.56 88 ARG A N 1
ATOM 664 C CA . ARG A 1 88 ? 8.348 2.819 -23.483 1.00 66.56 88 ARG A CA 1
ATOM 665 C C . ARG A 1 88 ? 8.296 1.630 -24.447 1.00 66.56 88 ARG A C 1
ATOM 667 O O . ARG A 1 88 ? 8.596 0.490 -24.093 1.00 66.56 88 ARG A O 1
ATOM 674 N N . LYS A 1 89 ? 7.997 1.900 -25.728 1.00 59.94 89 LYS A N 1
ATOM 675 C CA . LYS A 1 89 ? 8.290 0.947 -26.820 1.00 59.94 89 LYS A CA 1
ATOM 676 C C . LYS A 1 89 ? 9.740 0.481 -26.670 1.00 59.94 89 LYS A C 1
ATOM 678 O O . LYS A 1 89 ? 10.639 1.322 -26.599 1.00 59.94 89 LYS A O 1
ATOM 683 N N . ARG A 1 90 ? 9.953 -0.847 -26.614 1.00 58.41 90 ARG A N 1
ATOM 684 C CA . ARG A 1 90 ? 11.277 -1.496 -26.504 1.00 58.41 90 ARG A CA 1
ATOM 685 C C . ARG A 1 90 ? 12.317 -0.712 -27.306 1.00 58.41 90 ARG A C 1
ATOM 687 O O . ARG A 1 90 ? 11.982 -0.338 -28.435 1.00 58.41 90 ARG A O 1
ATOM 694 N N . PRO A 1 91 ? 13.536 -0.475 -26.769 1.00 55.16 91 PRO A N 1
ATOM 695 C CA . PRO A 1 91 ? 14.551 0.344 -27.427 1.00 55.16 91 PRO A CA 1
ATOM 696 C C . PRO A 1 91 ? 14.616 -0.075 -28.885 1.00 55.16 91 PRO A C 1
ATOM 698 O O . PRO A 1 91 ? 14.888 -1.239 -29.175 1.00 55.16 91 PRO A O 1
ATOM 701 N N . GLY A 1 92 ? 14.202 0.841 -29.766 1.00 54.78 92 GLY A N 1
ATOM 702 C CA . GLY A 1 92 ? 13.847 0.496 -31.132 1.00 54.78 92 GLY A CA 1
ATOM 703 C C . GLY A 1 92 ? 15.022 -0.204 -31.783 1.00 54.78 92 GLY A C 1
ATOM 704 O O . GLY A 1 92 ? 15.990 0.455 -32.159 1.00 54.78 92 GLY A O 1
ATOM 705 N N . TYR A 1 93 ? 14.923 -1.528 -31.922 1.00 61.56 93 TYR A N 1
ATOM 706 C CA . TYR A 1 93 ? 15.910 -2.364 -32.603 1.00 61.56 93 TYR A CA 1
ATOM 707 C C . TYR A 1 93 ? 16.230 -1.760 -33.978 1.00 61.56 93 TYR A C 1
ATOM 709 O O . TYR A 1 93 ? 17.373 -1.777 -34.412 1.00 61.56 93 TYR A O 1
ATOM 717 N N . GLY A 1 94 ? 15.245 -1.091 -34.592 1.00 62.81 94 GLY A N 1
ATOM 718 C CA . GLY A 1 94 ? 15.399 -0.314 -35.819 1.00 62.81 94 GLY A CA 1
ATOM 719 C C . GLY A 1 94 ? 16.478 0.777 -35.780 1.00 62.81 94 GLY A C 1
ATOM 720 O O . GLY A 1 94 ? 17.191 0.915 -36.765 1.00 62.81 94 GLY A O 1
ATOM 721 N N . LYS A 1 95 ? 16.670 1.517 -34.675 1.00 65.81 95 LYS A N 1
ATOM 722 C CA . LYS A 1 95 ? 17.735 2.539 -34.589 1.00 65.81 95 LYS A CA 1
ATOM 723 C C . LYS A 1 95 ? 19.116 1.889 -34.488 1.00 65.81 95 LYS A C 1
ATOM 725 O O . LYS A 1 95 ? 20.023 2.288 -35.206 1.00 65.81 95 LYS A O 1
ATOM 730 N N . VAL A 1 96 ? 19.262 0.858 -33.653 1.00 65.94 96 VAL A N 1
ATOM 731 C CA . VAL A 1 96 ? 20.532 0.120 -33.501 1.00 65.94 96 VAL A CA 1
ATOM 732 C C . VAL A 1 96 ? 20.914 -0.589 -34.806 1.00 65.94 96 VAL A C 1
ATOM 734 O O . VAL A 1 96 ? 22.064 -0.511 -35.227 1.00 65.94 96 VAL A O 1
ATOM 737 N N . VAL A 1 97 ? 19.947 -1.209 -35.490 1.00 65.00 97 VAL A N 1
ATOM 738 C CA . VAL A 1 97 ? 20.149 -1.862 -36.793 1.00 65.00 97 VAL A CA 1
ATOM 739 C C . VAL A 1 97 ? 20.500 -0.848 -37.885 1.00 65.00 97 VAL A C 1
ATOM 741 O O . VAL A 1 97 ? 21.396 -1.123 -38.678 1.00 65.00 97 VAL A O 1
ATOM 744 N N . LEU A 1 98 ? 19.874 0.336 -37.910 1.00 65.50 98 LEU A N 1
ATOM 745 C CA . LEU A 1 98 ? 20.223 1.405 -38.858 1.00 65.50 98 LEU A CA 1
ATOM 746 C C . LEU A 1 98 ? 21.674 1.871 -38.697 1.00 65.50 98 LEU A C 1
ATOM 748 O O . LEU A 1 98 ? 22.402 1.945 -39.684 1.00 65.50 98 LEU A O 1
ATOM 752 N N . PHE A 1 99 ? 22.110 2.147 -37.464 1.00 67.06 99 PHE A N 1
ATOM 753 C CA . PHE A 1 99 ? 23.485 2.585 -37.205 1.00 67.06 99 PHE A CA 1
ATOM 754 C C . PHE A 1 99 ? 24.513 1.476 -37.475 1.00 67.06 99 PHE A C 1
ATOM 756 O O . PHE A 1 99 ? 25.564 1.751 -38.050 1.00 67.06 99 PHE A O 1
ATOM 763 N N . ALA A 1 100 ? 24.207 0.222 -37.130 1.00 65.62 100 ALA A N 1
ATOM 764 C CA . ALA A 1 100 ? 25.084 -0.914 -37.416 1.00 65.62 100 ALA A CA 1
ATOM 765 C C . ALA A 1 100 ? 25.180 -1.221 -38.923 1.00 65.62 100 ALA A C 1
ATOM 767 O O . ALA A 1 100 ? 26.271 -1.487 -39.427 1.00 65.62 100 ALA A O 1
ATOM 768 N N . GLY A 1 101 ? 24.065 -1.125 -39.657 1.00 66.81 101 GLY A N 1
ATOM 769 C CA . GLY A 1 101 ? 24.029 -1.297 -41.111 1.00 66.81 101 GLY A CA 1
ATOM 770 C C . GLY A 1 101 ? 24.826 -0.220 -41.850 1.00 66.81 101 GLY A C 1
ATOM 771 O O . GLY A 1 101 ? 25.633 -0.545 -42.719 1.00 66.81 101 GLY A O 1
ATOM 772 N N . LEU A 1 102 ? 24.676 1.050 -41.451 1.00 67.75 102 LEU A N 1
ATOM 773 C CA . LEU A 1 102 ? 25.476 2.166 -41.978 1.00 67.75 102 LEU A CA 1
ATOM 774 C C . LEU A 1 102 ? 26.973 1.994 -41.686 1.00 67.75 102 LEU A C 1
ATOM 776 O O . LEU A 1 102 ? 27.793 2.213 -42.574 1.00 67.75 102 LEU A O 1
ATOM 780 N N . GLY A 1 103 ? 27.333 1.549 -40.478 1.00 67.44 103 GLY A N 1
ATOM 781 C CA . GLY A 1 103 ? 28.724 1.259 -40.116 1.00 67.44 103 GLY A CA 1
ATOM 782 C C . GLY A 1 103 ? 29.345 0.141 -40.962 1.00 67.44 103 GLY A C 1
ATOM 783 O O . GLY A 1 103 ? 30.478 0.278 -41.425 1.00 67.44 103 GLY A O 1
ATOM 784 N N . SER A 1 104 ? 28.591 -0.931 -41.238 1.00 66.12 104 SER A N 1
ATOM 785 C CA . SER A 1 104 ? 29.046 -2.019 -42.118 1.00 66.12 104 SER A CA 1
ATOM 786 C C . SER A 1 104 ? 29.240 -1.555 -43.564 1.00 66.12 104 SER A C 1
ATOM 788 O O . SER A 1 104 ? 30.203 -1.960 -44.214 1.00 66.12 104 SER A O 1
ATOM 790 N N . LEU A 1 105 ? 28.350 -0.686 -44.059 1.00 65.56 105 LEU A N 1
ATOM 791 C CA . LEU A 1 105 ? 28.435 -0.117 -45.406 1.00 65.56 105 LEU A CA 1
ATOM 792 C C . LEU A 1 105 ? 29.655 0.805 -45.562 1.00 65.56 105 LEU A C 1
ATOM 794 O O . LEU A 1 105 ? 30.262 0.860 -46.628 1.00 65.56 105 LEU A O 1
ATOM 798 N N . MET A 1 106 ? 30.042 1.506 -44.493 1.00 67.12 106 MET A N 1
ATOM 799 C CA . MET A 1 106 ? 31.197 2.403 -44.509 1.00 67.12 106 MET A CA 1
ATOM 800 C C . MET A 1 106 ? 32.536 1.644 -44.512 1.00 67.12 106 MET A C 1
ATOM 802 O O . MET A 1 106 ? 33.480 2.071 -45.171 1.00 67.12 106 MET A O 1
ATOM 806 N N . LEU A 1 107 ? 32.613 0.491 -43.837 1.00 63.31 107 LEU A N 1
ATOM 807 C CA . LEU A 1 107 ? 33.797 -0.388 -43.842 1.00 63.31 107 LEU A CA 1
ATOM 808 C C . LEU A 1 107 ? 34.006 -1.101 -45.190 1.00 63.31 107 LEU A C 1
ATOM 810 O O . LEU A 1 107 ? 35.139 -1.373 -45.590 1.00 63.31 107 LEU A O 1
ATOM 814 N N . LEU A 1 108 ? 32.913 -1.343 -45.912 1.00 60.81 108 LEU A N 1
ATOM 815 C CA . LEU A 1 108 ? 32.891 -1.911 -47.259 1.00 60.81 108 LEU A CA 1
ATOM 816 C C . LEU A 1 108 ? 33.528 -1.010 -48.329 1.00 60.81 108 LEU A C 1
ATOM 818 O O . LEU A 1 108 ? 34.047 -1.517 -49.319 1.00 60.81 108 LEU A O 1
ATOM 822 N N . GLY A 1 109 ? 33.527 0.313 -48.136 1.00 62.19 109 GLY A N 1
ATOM 823 C CA . GLY A 1 109 ? 34.051 1.270 -49.117 1.00 62.19 109 GLY A CA 1
ATOM 824 C C . GLY A 1 109 ? 35.580 1.336 -49.221 1.00 62.19 109 GLY A C 1
ATOM 825 O O . GLY A 1 109 ? 36.089 1.911 -50.179 1.00 62.19 109 GLY A O 1
ATOM 826 N N . SER A 1 110 ? 36.316 0.754 -48.266 1.00 65.06 110 SER A N 1
ATOM 827 C CA . SER A 1 110 ? 37.762 0.999 -48.111 1.00 65.06 110 SER A CA 1
ATOM 828 C C . SER A 1 110 ? 38.658 -0.220 -48.347 1.00 65.06 110 SER A C 1
ATOM 830 O O . SER A 1 110 ? 39.877 -0.090 -48.274 1.00 65.06 110 SER A O 1
ATOM 832 N N . SER A 1 111 ? 38.108 -1.410 -48.615 1.00 61.78 111 SER A N 1
ATOM 833 C CA . SER A 1 111 ? 38.925 -2.617 -48.816 1.00 61.78 111 SER A CA 1
ATOM 834 C C . SER A 1 111 ? 38.351 -3.525 -49.903 1.00 61.78 111 SER A C 1
ATOM 836 O O . SER A 1 111 ? 37.204 -3.944 -49.841 1.00 61.78 111 SER A O 1
ATOM 838 N N . SER A 1 112 ? 39.160 -3.829 -50.917 1.00 65.81 112 SER A N 1
ATOM 839 C CA . SER A 1 1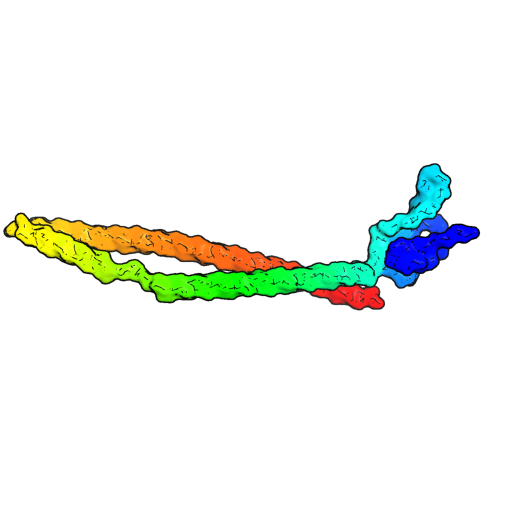12 ? 38.799 -4.645 -52.086 1.00 65.81 112 SER A CA 1
ATOM 840 C C . SER A 1 112 ? 39.011 -6.157 -51.878 1.00 65.81 112 SER A C 1
ATOM 842 O O . SER A 1 112 ? 39.080 -6.911 -52.848 1.00 65.81 112 SER A O 1
ATOM 844 N N . GLY A 1 113 ? 39.132 -6.616 -50.627 1.00 68.06 113 GLY A N 1
ATOM 845 C CA . GLY A 1 113 ? 39.369 -8.019 -50.275 1.00 68.06 113 GLY A CA 1
ATOM 846 C C . GLY A 1 113 ? 38.103 -8.725 -49.786 1.00 68.06 113 GLY A C 1
ATOM 847 O O . GLY A 1 113 ? 37.317 -8.158 -49.038 1.00 68.06 113 GLY A O 1
ATOM 848 N N . TRP A 1 114 ? 37.912 -9.989 -50.164 1.00 65.00 114 TRP A N 1
ATOM 849 C CA . TRP A 1 114 ? 36.778 -10.802 -49.696 1.00 65.00 114 TRP A CA 1
ATOM 850 C C . TRP A 1 114 ? 36.895 -11.168 -48.203 1.00 65.00 114 TRP A C 1
ATOM 852 O O . TRP A 1 114 ? 35.887 -11.427 -47.547 1.00 65.00 114 TRP A O 1
ATOM 862 N N . ASP A 1 115 ? 38.106 -11.106 -47.641 1.00 70.12 115 ASP A N 1
ATOM 863 C CA . ASP A 1 115 ? 38.381 -11.439 -46.238 1.00 70.12 115 ASP A CA 1
ATOM 864 C C . ASP A 1 115 ? 37.919 -10.352 -45.246 1.00 70.12 115 ASP A C 1
ATOM 866 O O . ASP A 1 115 ? 37.564 -10.649 -44.104 1.00 70.12 115 ASP A O 1
ATOM 870 N N . THR A 1 116 ? 37.859 -9.082 -45.662 1.00 68.56 116 THR A N 1
ATOM 871 C CA . THR A 1 116 ? 37.430 -7.966 -44.793 1.00 68.56 116 THR A CA 1
ATOM 872 C C . THR A 1 116 ? 35.910 -7.900 -44.621 1.00 68.56 116 THR A C 1
ATOM 874 O O . THR A 1 116 ? 35.412 -7.465 -43.580 1.00 68.56 116 THR A O 1
ATOM 877 N N . LEU A 1 117 ? 35.169 -8.412 -45.603 1.00 68.25 117 LEU A N 1
ATOM 878 C CA . LEU A 1 117 ? 33.713 -8.544 -45.599 1.00 68.25 117 LEU A CA 1
ATOM 879 C C . LEU A 1 117 ? 33.202 -9.460 -44.476 1.00 68.25 117 LEU A C 1
ATOM 881 O O . LEU A 1 117 ? 32.259 -9.109 -43.762 1.00 68.25 117 LEU A O 1
ATOM 885 N N . GLY A 1 118 ? 33.846 -10.617 -44.291 1.00 76.62 118 GLY A N 1
ATOM 886 C CA . GLY A 1 118 ? 33.450 -11.598 -43.278 1.00 76.62 118 GLY A CA 1
ATOM 887 C C . GLY A 1 118 ? 33.634 -11.078 -41.850 1.00 76.62 118 GLY A C 1
ATOM 888 O O . GLY A 1 118 ? 32.729 -11.188 -41.021 1.00 76.62 118 GLY A O 1
ATOM 889 N N . LEU A 1 119 ? 34.775 -10.439 -41.575 1.00 77.00 119 LEU A N 1
ATOM 890 C CA . LEU A 1 119 ? 35.058 -9.851 -40.262 1.00 77.00 119 LEU A CA 1
ATOM 891 C C . LEU A 1 119 ? 34.151 -8.649 -39.957 1.00 77.00 119 LEU A C 1
ATOM 893 O O . LEU A 1 119 ? 33.699 -8.502 -38.821 1.00 77.00 119 LEU A O 1
ATOM 897 N N . GLY A 1 120 ? 33.825 -7.829 -40.962 1.00 74.88 120 GLY A N 1
ATOM 898 C CA . GLY A 1 120 ? 32.902 -6.700 -40.809 1.00 74.88 120 GLY A CA 1
ATOM 899 C C . GLY A 1 120 ? 31.475 -7.126 -40.440 1.00 74.88 120 GLY A C 1
ATOM 900 O O . GLY A 1 120 ? 30.865 -6.547 -39.537 1.00 74.88 120 GLY A O 1
ATOM 901 N N . LEU A 1 121 ? 30.949 -8.177 -41.077 1.00 79.50 121 LEU A N 1
ATOM 902 C CA . LEU A 1 121 ? 29.617 -8.709 -40.762 1.00 79.50 121 LEU A CA 1
ATOM 903 C C . LEU A 1 121 ? 29.558 -9.350 -39.371 1.00 79.50 121 LEU A C 1
ATOM 905 O O . LEU A 1 121 ? 28.590 -9.148 -38.639 1.00 79.50 121 LEU A O 1
ATOM 909 N N . LEU A 1 122 ? 30.602 -10.078 -38.969 1.00 82.56 122 LEU A N 1
ATOM 910 C CA . LEU A 1 122 ? 30.671 -10.656 -37.625 1.00 82.56 122 LEU A CA 1
ATOM 911 C C . LEU A 1 122 ? 30.768 -9.572 -36.544 1.00 82.56 122 LEU A C 1
ATOM 913 O O . LEU A 1 122 ? 30.092 -9.672 -35.521 1.00 82.56 122 LEU A O 1
ATOM 917 N N . ALA A 1 123 ? 31.546 -8.512 -36.779 1.00 80.56 123 ALA A N 1
ATOM 918 C CA . ALA A 1 123 ? 31.667 -7.396 -35.843 1.00 80.56 123 ALA A CA 1
ATOM 919 C C . ALA A 1 123 ? 30.344 -6.630 -35.676 1.00 80.56 123 ALA A C 1
ATOM 921 O O . ALA A 1 123 ? 29.956 -6.302 -34.555 1.00 80.56 123 ALA A O 1
ATOM 922 N N . THR A 1 124 ? 29.609 -6.381 -36.762 1.00 78.88 124 THR A N 1
ATOM 923 C CA . THR A 1 124 ? 28.304 -5.705 -36.682 1.00 78.88 124 THR A CA 1
ATOM 924 C C . THR A 1 124 ? 27.235 -6.585 -36.047 1.00 78.88 124 THR A C 1
ATOM 926 O O . THR A 1 124 ? 26.489 -6.102 -35.194 1.00 78.88 124 THR A O 1
ATOM 929 N N . ALA A 1 125 ? 27.208 -7.883 -36.362 1.00 82.12 125 ALA A N 1
ATOM 930 C CA . ALA A 1 125 ? 26.343 -8.844 -35.684 1.00 82.12 125 ALA A CA 1
ATOM 931 C C . ALA A 1 125 ? 26.638 -8.908 -34.176 1.00 82.12 125 ALA A C 1
ATOM 933 O O . ALA A 1 125 ? 25.707 -8.883 -33.368 1.00 82.12 125 ALA A O 1
ATOM 934 N N . PHE A 1 126 ? 27.918 -8.911 -33.787 1.00 85.38 126 PHE A N 1
ATOM 935 C CA . PHE A 1 126 ? 28.330 -8.887 -32.385 1.00 85.38 126 PHE A CA 1
ATOM 936 C C . PHE A 1 126 ? 27.911 -7.593 -31.683 1.00 85.38 126 PHE A C 1
ATOM 938 O O . PHE A 1 126 ? 27.380 -7.655 -30.579 1.00 85.38 126 PHE A O 1
ATOM 945 N N . LEU A 1 127 ? 28.077 -6.427 -32.317 1.00 80.62 127 LEU A N 1
ATOM 946 C CA . LEU A 1 127 ? 27.651 -5.146 -31.744 1.00 80.62 127 LEU A CA 1
ATOM 947 C C . LEU A 1 127 ? 26.131 -5.061 -31.586 1.00 80.62 127 LEU A C 1
ATOM 949 O O . LEU A 1 127 ? 25.663 -4.614 -30.541 1.00 80.62 127 LEU A O 1
ATOM 953 N N . ILE A 1 128 ? 25.357 -5.526 -32.573 1.00 80.75 128 ILE A N 1
ATOM 954 C CA . ILE A 1 128 ? 23.890 -5.596 -32.484 1.00 80.75 128 ILE A CA 1
ATOM 955 C C . ILE A 1 128 ? 23.481 -6.521 -31.338 1.00 80.75 128 ILE A C 1
ATOM 957 O O . ILE A 1 128 ? 22.651 -6.144 -30.510 1.00 80.75 128 ILE A O 1
ATOM 961 N N . TRP A 1 129 ? 24.078 -7.713 -31.267 1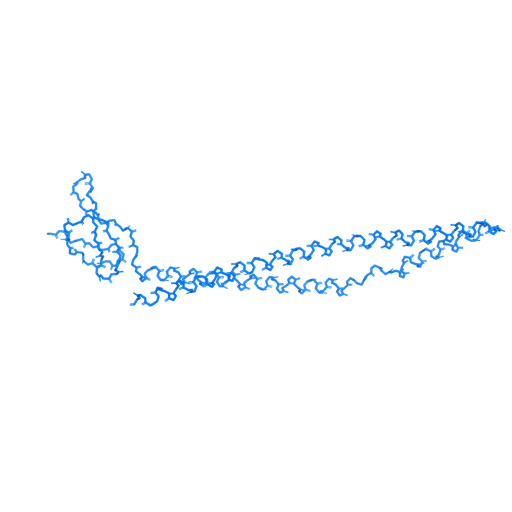.00 84.12 129 TRP A N 1
ATOM 962 C CA . TRP A 1 129 ? 23.808 -8.673 -30.202 1.00 84.12 129 TRP A CA 1
ATOM 963 C C . TRP A 1 129 ? 24.193 -8.116 -28.827 1.00 84.12 129 TRP A C 1
ATOM 965 O O . TRP A 1 129 ? 23.388 -8.184 -27.905 1.00 84.12 129 TRP A O 1
ATOM 975 N N . TRP A 1 130 ? 25.360 -7.481 -28.695 1.00 82.50 130 TRP A N 1
ATOM 976 C CA . TRP A 1 130 ? 25.828 -6.841 -27.465 1.00 82.50 130 TRP A CA 1
ATOM 977 C C . TRP A 1 130 ? 24.895 -5.713 -27.012 1.00 82.50 130 TRP A C 1
ATOM 979 O O . TRP A 1 130 ? 24.523 -5.650 -25.839 1.00 82.50 130 TRP A O 1
ATOM 989 N N . PHE A 1 131 ? 24.461 -4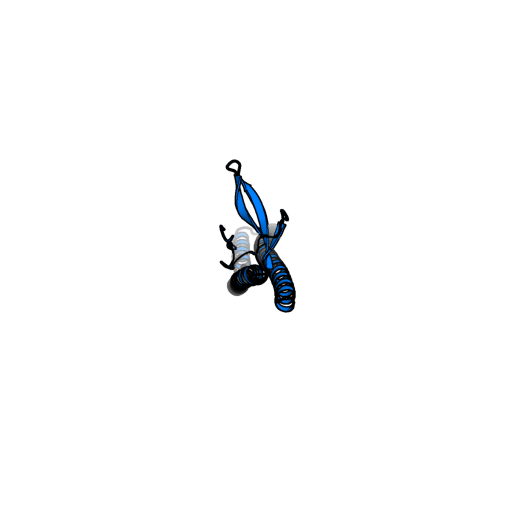.835 -27.920 1.00 80.12 131 PHE A N 1
ATOM 990 C CA . PHE A 1 131 ? 23.536 -3.744 -27.592 1.00 80.12 131 PHE A CA 1
ATOM 991 C C . PHE A 1 131 ? 22.146 -4.262 -27.211 1.00 80.12 131 PHE A C 1
ATOM 993 O O . PHE A 1 131 ? 21.534 -3.774 -26.262 1.00 80.12 131 PHE A O 1
ATOM 1000 N N . ALA A 1 132 ? 21.657 -5.281 -27.916 1.00 78.12 132 ALA A N 1
ATOM 1001 C CA . ALA A 1 132 ? 20.399 -5.937 -27.590 1.00 78.12 132 ALA A CA 1
ATOM 1002 C C . ALA A 1 132 ? 20.460 -6.656 -26.238 1.00 78.12 132 ALA A C 1
ATOM 1004 O O . ALA A 1 132 ? 19.530 -6.553 -25.439 1.00 78.12 132 ALA A O 1
ATOM 1005 N N . TYR A 1 133 ? 21.565 -7.348 -25.963 1.00 80.31 133 TYR A N 1
ATOM 1006 C CA . TYR A 1 133 ? 21.791 -8.076 -24.721 1.00 80.31 133 TYR A CA 1
ATOM 1007 C C . TYR A 1 133 ? 21.915 -7.124 -23.527 1.00 80.31 133 TYR A C 1
ATOM 1009 O O . TYR A 1 133 ? 21.210 -7.279 -22.532 1.00 80.31 133 TYR A O 1
ATOM 1017 N N . THR A 1 134 ? 22.736 -6.079 -23.640 1.00 77.06 134 THR A N 1
ATOM 1018 C CA . THR A 1 134 ? 22.897 -5.068 -22.582 1.00 77.06 134 THR A CA 1
ATOM 1019 C C . THR A 1 134 ? 21.625 -4.246 -22.361 1.00 77.06 134 THR A C 1
ATOM 1021 O O . THR A 1 134 ? 21.275 -3.961 -21.214 1.00 77.06 134 THR A O 1
ATOM 1024 N N . GLY A 1 135 ? 20.890 -3.917 -23.429 1.00 71.56 135 GLY A N 1
ATOM 1025 C CA . GLY A 1 135 ? 19.583 -3.265 -23.343 1.00 71.56 135 GLY A CA 1
ATOM 1026 C C . GLY A 1 135 ? 18.537 -4.134 -22.641 1.00 71.56 135 GLY A C 1
ATOM 1027 O O . GLY A 1 135 ? 17.825 -3.645 -21.765 1.00 71.56 135 GLY A O 1
ATOM 1028 N N . ARG A 1 136 ? 18.495 -5.436 -22.958 1.00 75.38 136 ARG A N 1
ATOM 1029 C CA . ARG A 1 136 ? 17.615 -6.409 -22.295 1.00 75.38 136 ARG A CA 1
ATOM 1030 C C . ARG A 1 136 ? 17.943 -6.554 -20.811 1.00 75.38 136 ARG A C 1
ATOM 1032 O O . ARG A 1 136 ? 17.037 -6.514 -19.993 1.00 75.38 136 ARG A O 1
ATOM 1039 N N . LEU A 1 137 ? 19.225 -6.633 -20.450 1.00 73.62 137 LEU A N 1
ATOM 1040 C CA . LEU A 1 137 ? 19.646 -6.738 -19.049 1.00 73.62 137 LEU A CA 1
ATOM 1041 C C . LEU A 1 137 ? 19.248 -5.521 -18.205 1.00 73.62 137 LEU A C 1
ATOM 1043 O O . LEU A 1 137 ? 18.881 -5.688 -17.042 1.00 73.62 137 LEU A O 1
ATOM 1047 N N . ARG A 1 138 ? 19.320 -4.304 -18.764 1.00 71.25 138 ARG A N 1
ATOM 1048 C CA . ARG A 1 138 ? 18.843 -3.096 -18.068 1.00 71.25 138 ARG A CA 1
ATOM 1049 C C . ARG A 1 138 ? 17.326 -3.107 -17.907 1.00 71.25 138 ARG A C 1
ATOM 1051 O O . ARG A 1 138 ? 16.849 -2.857 -16.806 1.00 71.25 138 ARG A O 1
ATOM 1058 N N . TYR A 1 139 ? 16.598 -3.457 -18.967 1.00 69.44 139 TYR A N 1
ATOM 1059 C CA . TYR A 1 139 ? 15.139 -3.567 -18.938 1.00 69.44 139 TYR A CA 1
ATOM 1060 C C . TYR A 1 139 ? 14.660 -4.585 -17.895 1.00 69.44 139 TYR A C 1
ATOM 1062 O O . TYR A 1 139 ? 13.785 -4.278 -17.090 1.00 69.44 139 TYR A O 1
ATOM 1070 N N . ASP A 1 140 ? 15.290 -5.759 -17.842 1.00 74.81 140 ASP A N 1
ATOM 1071 C CA . ASP A 1 140 ? 14.949 -6.810 -16.880 1.00 74.81 140 ASP A CA 1
ATOM 1072 C C . ASP A 1 140 ? 15.281 -6.413 -15.431 1.00 74.81 140 ASP A C 1
ATOM 1074 O O . ASP A 1 140 ? 14.738 -6.994 -14.497 1.00 74.81 140 ASP A O 1
ATOM 1078 N N . ARG A 1 141 ? 16.216 -5.481 -15.196 1.00 77.56 141 ARG A N 1
ATOM 1079 C CA . ARG A 1 141 ? 16.508 -4.990 -13.838 1.00 77.56 141 ARG A CA 1
ATOM 1080 C C . ARG A 1 141 ? 15.455 -3.982 -13.385 1.00 77.56 141 ARG A C 1
ATOM 1082 O O . ARG A 1 141 ? 14.877 -4.168 -12.326 1.00 77.56 141 ARG A O 1
ATOM 1089 N N . GLU A 1 142 ? 15.176 -2.984 -14.217 1.00 75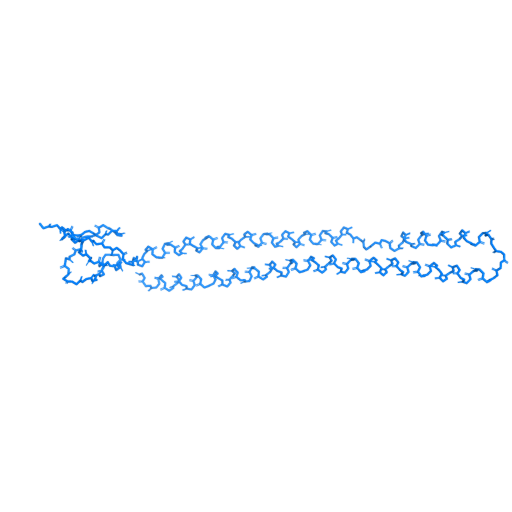.88 142 GLU A N 1
ATOM 1090 C CA . GLU A 1 142 ? 14.218 -1.911 -13.914 1.00 75.88 142 GLU A CA 1
ATOM 1091 C C . GLU A 1 142 ? 12.795 -2.471 -13.728 1.00 75.88 142 GLU A C 1
ATOM 1093 O O . GLU A 1 142 ? 12.104 -2.132 -12.775 1.00 75.88 142 GLU A O 1
ATOM 1098 N N . THR A 1 143 ? 12.390 -3.434 -14.563 1.00 74.25 143 THR A N 1
ATOM 1099 C CA . THR A 1 143 ? 11.103 -4.137 -14.397 1.00 74.25 143 THR A CA 1
ATOM 1100 C C . THR A 1 143 ? 11.043 -4.997 -13.136 1.00 74.25 143 THR A C 1
ATOM 1102 O O . THR A 1 143 ? 9.991 -5.074 -12.510 1.00 74.25 143 THR A O 1
ATOM 1105 N N . ARG A 1 144 ? 12.153 -5.626 -12.724 1.00 80.75 144 ARG A N 1
ATOM 1106 C CA . ARG A 1 144 ? 12.204 -6.365 -11.451 1.00 80.75 144 ARG A CA 1
ATOM 1107 C C . ARG A 1 144 ? 12.047 -5.443 -10.249 1.00 80.75 144 ARG A C 1
ATOM 1109 O O . ARG A 1 144 ? 11.335 -5.814 -9.328 1.00 80.75 144 ARG A O 1
ATOM 1116 N N . GLU A 1 145 ? 12.680 -4.274 -10.274 1.00 80.38 145 GLU A N 1
ATOM 1117 C CA . GLU A 1 145 ? 12.562 -3.279 -9.203 1.00 80.38 145 GLU A CA 1
ATOM 1118 C C . GLU A 1 145 ? 11.123 -2.753 -9.085 1.00 80.38 145 GLU A C 1
ATOM 1120 O O . GLU A 1 145 ? 10.587 -2.715 -7.980 1.00 80.38 145 GLU A O 1
ATOM 1125 N N . LEU A 1 146 ? 10.456 -2.440 -10.207 1.00 77.19 146 LEU A N 1
ATOM 1126 C CA . LEU A 1 146 ? 9.041 -2.041 -10.175 1.00 77.19 146 LEU A CA 1
ATOM 1127 C C . LEU A 1 146 ? 8.121 -3.168 -9.688 1.00 77.19 146 LEU A C 1
ATOM 1129 O O . LEU A 1 146 ? 7.272 -2.924 -8.837 1.00 77.19 146 LEU A O 1
ATOM 1133 N N . ASN A 1 147 ? 8.297 -4.398 -10.179 1.00 78.12 147 ASN A N 1
ATOM 1134 C CA . ASN A 1 147 ? 7.473 -5.528 -9.738 1.00 78.12 147 ASN A CA 1
ATOM 1135 C C . ASN A 1 147 ? 7.642 -5.803 -8.237 1.00 78.12 147 ASN A C 1
ATOM 1137 O O . ASN A 1 147 ? 6.657 -6.041 -7.552 1.00 78.12 147 ASN A O 1
ATOM 1141 N N . GLN A 1 148 ? 8.867 -5.703 -7.709 1.00 86.56 148 GLN A N 1
ATOM 1142 C CA . GLN A 1 148 ? 9.111 -5.838 -6.270 1.00 86.56 148 GLN A CA 1
ATOM 1143 C C . GLN A 1 148 ? 8.387 -4.758 -5.458 1.00 86.56 148 GLN A C 1
ATOM 1145 O O . GLN A 1 148 ? 7.804 -5.070 -4.426 1.00 86.56 148 GLN A O 1
ATOM 1150 N N . ALA A 1 149 ? 8.374 -3.508 -5.930 1.00 78.12 149 ALA A N 1
ATOM 1151 C CA . ALA A 1 149 ? 7.642 -2.436 -5.259 1.00 78.12 149 ALA A CA 1
ATOM 1152 C C . ALA A 1 149 ? 6.121 -2.684 -5.238 1.00 78.12 149 ALA A C 1
ATOM 1154 O O . ALA A 1 149 ? 5.463 -2.379 -4.242 1.00 78.12 149 ALA A O 1
ATOM 1155 N N . VAL A 1 150 ? 5.568 -3.259 -6.312 1.00 80.44 150 VAL A N 1
ATOM 1156 C CA . VAL A 1 150 ? 4.153 -3.659 -6.380 1.00 80.44 150 VAL A CA 1
ATOM 1157 C C . VAL A 1 150 ? 3.861 -4.810 -5.414 1.00 80.44 150 VAL A C 1
ATOM 1159 O O . VAL A 1 150 ? 2.935 -4.696 -4.612 1.00 80.44 150 VAL A O 1
ATOM 1162 N N . ASP A 1 151 ? 4.680 -5.865 -5.421 1.00 85.25 151 ASP A N 1
ATOM 1163 C CA . ASP A 1 151 ? 4.535 -7.016 -4.518 1.00 85.25 151 ASP A CA 1
ATOM 1164 C C . ASP A 1 151 ? 4.592 -6.585 -3.037 1.00 85.25 151 ASP A C 1
ATOM 1166 O O . ASP A 1 151 ? 3.790 -7.028 -2.206 1.00 85.25 151 ASP A O 1
ATOM 1170 N N . ASP A 1 152 ? 5.514 -5.678 -2.698 1.00 86.00 152 ASP A N 1
ATOM 1171 C CA . ASP A 1 152 ? 5.642 -5.122 -1.350 1.00 86.00 152 ASP A CA 1
ATOM 1172 C C . ASP A 1 152 ? 4.399 -4.306 -0.955 1.00 86.00 152 ASP A C 1
ATOM 1174 O O . ASP A 1 152 ? 3.900 -4.437 0.169 1.00 86.00 152 ASP A O 1
ATOM 1178 N N . ALA A 1 153 ? 3.859 -3.495 -1.871 1.00 76.12 153 ALA A N 1
ATOM 1179 C CA . ALA A 1 153 ? 2.639 -2.723 -1.636 1.00 76.12 153 ALA A CA 1
ATOM 1180 C C . ALA A 1 153 ? 1.417 -3.634 -1.421 1.00 76.12 153 ALA A C 1
ATOM 1182 O O . ALA A 1 153 ? 0.646 -3.425 -0.477 1.00 76.12 153 ALA A O 1
ATOM 1183 N N . GLU A 1 154 ? 1.265 -4.688 -2.225 1.00 84.25 154 GLU A N 1
ATOM 1184 C CA . GLU A 1 154 ? 0.208 -5.689 -2.047 1.00 84.25 154 GLU A CA 1
ATOM 1185 C C . GLU A 1 154 ? 0.300 -6.380 -0.685 1.00 84.25 154 GLU A C 1
ATOM 1187 O O . GLU A 1 154 ? -0.705 -6.524 0.021 1.00 84.25 154 GLU A O 1
ATOM 1192 N N . ALA A 1 155 ? 1.510 -6.750 -0.255 1.00 87.19 155 ALA A N 1
ATOM 1193 C CA . ALA A 1 155 ? 1.722 -7.358 1.052 1.00 87.19 155 ALA A CA 1
ATOM 1194 C C . ALA A 1 155 ? 1.288 -6.431 2.204 1.00 87.19 155 ALA A C 1
ATOM 1196 O O . ALA A 1 155 ? 0.715 -6.900 3.200 1.00 87.19 155 ALA A O 1
ATOM 1197 N N . MET A 1 156 ? 1.511 -5.116 2.081 1.00 79.00 156 MET A N 1
ATOM 1198 C CA . MET A 1 156 ? 1.033 -4.137 3.065 1.00 79.00 156 MET A CA 1
ATOM 1199 C C . MET A 1 156 ? -0.496 -4.064 3.106 1.00 79.00 156 MET A C 1
ATOM 1201 O O . MET A 1 156 ? -1.070 -4.068 4.201 1.00 79.00 156 MET A O 1
ATOM 1205 N N . VAL A 1 157 ? -1.160 -4.073 1.945 1.00 80.56 157 VAL A N 1
ATOM 1206 C CA . VAL A 1 157 ? -2.629 -4.076 1.852 1.00 80.56 157 VAL A CA 1
ATOM 1207 C C . VAL A 1 157 ? -3.212 -5.333 2.495 1.00 80.56 157 VAL A C 1
ATOM 1209 O O . VAL A 1 157 ? -4.062 -5.223 3.379 1.00 80.56 157 VAL A O 1
ATOM 1212 N N . ILE A 1 158 ? -2.699 -6.520 2.157 1.00 89.75 158 ILE A N 1
ATOM 1213 C CA . ILE A 1 158 ? -3.157 -7.799 2.730 1.00 89.75 158 ILE A CA 1
ATOM 1214 C C . ILE A 1 158 ? -3.020 -7.796 4.259 1.00 89.75 158 ILE A C 1
ATOM 1216 O O . ILE A 1 158 ? -3.928 -8.209 4.991 1.00 89.75 158 ILE A O 1
ATOM 1220 N N . LYS A 1 159 ? -1.891 -7.297 4.776 1.00 88.19 159 LYS A N 1
ATOM 1221 C CA . LYS A 1 159 ? -1.661 -7.187 6.221 1.00 88.19 159 LYS A CA 1
ATOM 1222 C C . LYS A 1 159 ? -2.643 -6.213 6.880 1.00 88.19 159 LYS A C 1
ATOM 1224 O O . LYS A 1 159 ? -3.146 -6.505 7.971 1.00 88.19 159 LYS A O 1
ATOM 1229 N N . GLY A 1 160 ? -2.932 -5.088 6.229 1.00 81.31 160 GLY A N 1
ATOM 1230 C CA . GLY A 1 160 ? -3.927 -4.118 6.682 1.00 81.31 160 GLY A CA 1
ATOM 1231 C C . GLY A 1 160 ? -5.340 -4.708 6.716 1.00 81.31 160 GLY A C 1
ATOM 1232 O O . GLY A 1 160 ? -6.044 -4.572 7.719 1.00 81.31 160 GLY A O 1
ATOM 1233 N N . GLU A 1 161 ? -5.740 -5.445 5.679 1.00 88.38 161 GLU A N 1
ATOM 1234 C CA . GLU A 1 161 ? -7.047 -6.107 5.610 1.00 88.38 161 GLU A CA 1
ATOM 1235 C C . GLU A 1 161 ? -7.222 -7.156 6.714 1.00 88.38 161 GLU A C 1
ATOM 1237 O O . GLU A 1 161 ? -8.275 -7.223 7.358 1.00 88.38 161 GLU A O 1
ATOM 1242 N N . ALA A 1 162 ? -6.175 -7.932 7.008 1.00 90.12 162 ALA A N 1
ATOM 1243 C CA . ALA A 1 162 ? -6.184 -8.885 8.113 1.00 90.12 162 ALA A CA 1
ATOM 1244 C C . ALA A 1 162 ? -6.355 -8.189 9.479 1.00 90.12 162 ALA A C 1
ATOM 1246 O O . ALA A 1 162 ? -7.127 -8.654 10.329 1.00 90.12 162 ALA A O 1
ATOM 1247 N N . ALA A 1 163 ? -5.674 -7.057 9.693 1.00 82.12 163 ALA A N 1
ATOM 1248 C CA . ALA A 1 163 ? -5.821 -6.252 10.906 1.00 82.12 163 ALA A CA 1
ATOM 1249 C C . ALA A 1 163 ? -7.242 -5.676 11.036 1.00 82.12 163 ALA A C 1
ATOM 1251 O O . ALA A 1 163 ? -7.857 -5.769 12.103 1.00 82.12 163 ALA A O 1
ATOM 1252 N N . HIS A 1 164 ? -7.799 -5.169 9.937 1.00 84.44 164 HIS A N 1
ATOM 1253 C CA . HIS A 1 164 ? -9.166 -4.660 9.866 1.00 84.44 164 HIS A CA 1
ATOM 1254 C C . HIS A 1 164 ? -10.208 -5.750 10.168 1.00 84.44 164 HIS A C 1
ATOM 1256 O O . HIS A 1 164 ? -11.101 -5.554 10.997 1.00 84.44 164 HIS A O 1
ATOM 1262 N N . ALA A 1 165 ? -10.058 -6.944 9.586 1.00 89.56 165 ALA A N 1
ATOM 1263 C CA . ALA A 1 165 ? -10.933 -8.084 9.856 1.00 89.56 165 ALA A CA 1
ATOM 1264 C C . ALA A 1 165 ? -10.887 -8.521 11.331 1.00 89.56 165 ALA A C 1
ATOM 1266 O O . ALA A 1 165 ? -11.917 -8.879 11.912 1.00 89.56 165 ALA A O 1
ATOM 1267 N N . LYS A 1 166 ? -9.708 -8.471 11.964 1.00 91.69 166 LYS A N 1
ATOM 1268 C CA . LYS A 1 166 ? -9.556 -8.756 13.397 1.00 91.69 166 LYS A CA 1
ATOM 1269 C C . LYS A 1 166 ? -10.269 -7.711 14.259 1.00 91.69 166 LYS A C 1
ATOM 1271 O O . LYS A 1 166 ? -11.021 -8.093 15.155 1.00 91.69 166 LYS A O 1
ATOM 1276 N N . LEU A 1 167 ? -10.075 -6.421 13.973 1.00 83.06 167 LEU A N 1
ATOM 1277 C CA . LEU A 1 167 ? -10.742 -5.328 14.691 1.00 83.06 167 LEU A CA 1
ATOM 1278 C C . LEU A 1 167 ? -12.263 -5.440 14.594 1.00 83.06 167 LEU A C 1
ATOM 1280 O O 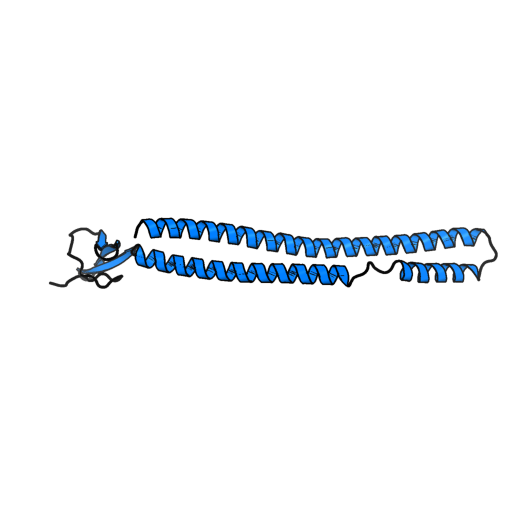. LEU A 1 167 ? -12.939 -5.332 15.616 1.00 83.06 167 LEU A O 1
ATOM 1284 N N . ARG A 1 168 ? -12.789 -5.753 13.405 1.00 89.56 168 ARG A N 1
ATOM 1285 C CA . ARG A 1 168 ? -14.223 -5.976 13.187 1.00 89.56 168 ARG A CA 1
ATOM 1286 C C . ARG A 1 168 ? -14.781 -7.079 14.090 1.00 89.56 168 ARG A C 1
ATOM 1288 O O . ARG A 1 168 ? -15.745 -6.848 14.811 1.00 89.56 168 ARG A O 1
ATOM 1295 N N . LYS A 1 169 ? -14.124 -8.246 14.141 1.00 92.06 169 LYS A N 1
ATOM 1296 C CA . LYS A 1 169 ? -14.533 -9.358 15.026 1.00 92.06 169 LYS A CA 1
ATOM 1297 C C . LYS A 1 169 ? -14.525 -8.961 16.503 1.00 92.06 169 LYS A C 1
ATOM 1299 O O . LYS A 1 169 ? -15.399 -9.375 17.268 1.00 92.06 169 LYS A O 1
ATOM 1304 N N . GLU A 1 170 ? -13.530 -8.183 16.927 1.00 86.62 170 GLU A N 1
ATOM 1305 C CA . GLU A 1 170 ? -13.455 -7.687 18.300 1.00 86.62 170 GLU A CA 1
ATOM 1306 C C . GLU A 1 170 ? -14.580 -6.693 18.607 1.00 86.62 170 GLU A C 1
ATOM 1308 O O . GLU A 1 170 ? -15.155 -6.767 19.694 1.00 86.62 170 GLU A O 1
ATOM 1313 N N . LEU A 1 171 ? -14.924 -5.817 17.662 1.00 85.94 171 LEU A N 1
ATOM 1314 C CA . LEU A 1 171 ? -16.061 -4.902 17.761 1.00 85.94 171 LEU A CA 1
ATOM 1315 C C . LEU A 1 171 ? -17.380 -5.665 17.908 1.00 85.94 171 LEU A C 1
ATOM 1317 O O . LEU A 1 171 ? -18.099 -5.431 18.876 1.00 85.94 171 LEU A O 1
ATOM 1321 N N . ASP A 1 172 ? -17.628 -6.669 17.066 1.00 88.19 172 ASP A N 1
ATOM 1322 C CA . ASP A 1 172 ? -18.818 -7.529 17.149 1.00 88.19 172 ASP A CA 1
ATOM 1323 C C . ASP A 1 172 ? -18.890 -8.295 18.483 1.00 88.19 172 ASP A C 1
ATOM 1325 O O . ASP A 1 172 ? -19.964 -8.595 19.014 1.00 88.19 172 ASP A O 1
ATOM 1329 N N . SER A 1 173 ? -17.735 -8.661 19.051 1.00 88.06 173 SER A N 1
ATOM 1330 C CA . SER A 1 173 ? -17.665 -9.308 20.368 1.00 88.06 173 SER A CA 1
ATOM 1331 C C . SER A 1 173 ? -17.984 -8.357 21.524 1.00 88.06 173 SER A C 1
ATOM 1333 O O . SER A 1 173 ? -18.475 -8.808 22.558 1.00 88.06 173 SER A O 1
ATOM 1335 N N . LEU A 1 174 ? -17.685 -7.063 21.368 1.00 80.12 174 LEU A N 1
ATOM 1336 C CA . LEU A 1 174 ? -17.993 -6.029 22.354 1.00 80.12 174 LEU A CA 1
ATOM 1337 C C . LEU A 1 174 ? -19.445 -5.572 22.229 1.00 80.12 174 LEU A C 1
ATOM 1339 O O . LEU A 1 174 ? -20.103 -5.439 23.252 1.00 80.12 174 LEU A O 1
ATOM 1343 N N . ALA A 1 175 ? -19.949 -5.418 21.002 1.00 75.81 175 ALA A N 1
ATOM 1344 C CA . ALA A 1 175 ? -21.339 -5.075 20.714 1.00 75.81 175 ALA A CA 1
ATOM 1345 C C . ALA A 1 175 ? -22.316 -6.093 21.313 1.00 75.81 175 ALA A C 1
ATOM 1347 O O . ALA A 1 175 ? -23.308 -5.709 21.910 1.00 75.81 175 ALA A O 1
ATOM 1348 N N . ARG A 1 176 ? -21.998 -7.394 21.245 1.00 80.56 176 ARG A N 1
ATOM 1349 C CA . ARG A 1 176 ? -22.806 -8.455 21.880 1.00 80.56 176 ARG A CA 1
ATOM 1350 C C . ARG A 1 176 ? -22.789 -8.452 23.414 1.00 80.56 176 ARG A C 1
ATOM 1352 O O . ARG A 1 176 ? -23.556 -9.197 24.012 1.00 80.56 176 ARG A O 1
ATOM 1359 N N . LYS A 1 177 ? -21.868 -7.719 24.046 1.00 76.75 177 LYS A N 1
ATOM 1360 C CA . LYS A 1 177 ? -21.718 -7.636 25.513 1.00 76.75 177 LYS A CA 1
ATOM 1361 C C . LYS A 1 177 ? -22.278 -6.336 26.101 1.00 76.75 177 LYS A C 1
ATOM 1363 O O . LYS A 1 177 ? -22.204 -6.175 27.319 1.00 76.75 177 LYS A O 1
ATOM 1368 N N . LEU A 1 178 ? -22.720 -5.412 25.249 1.00 67.69 178 LEU A N 1
ATOM 1369 C CA . LEU A 1 178 ? -23.441 -4.191 25.611 1.00 67.69 178 LEU A CA 1
ATOM 1370 C C . LEU A 1 178 ? -24.936 -4.502 25.699 1.00 67.69 178 LEU A C 1
ATOM 1372 O O . LEU A 1 178 ? -25.570 -3.915 26.599 1.00 67.69 178 LEU A O 1
#

Secondary structure (DSSP, 8-state):
---EE-TTT-PEEP--SSSEEE-TTT--EEEEEEPTTS-EEEEEEE--HHHHHHHHHHHHHHHHHHHHHHHHHHHHHHHHHHHHHHH-----HHHHHHHHHHHHHHHHTT---HHHHHHHHHHHHHHHHHHHHHHHHHHHHHHHHHHHHHHHHHHHHHHHHHHHHHHHHHHHHHHTT-

pLDDT: mean 74.48, std 9.6, range [45.38, 92.62]

Radius of gyration: 36.82 Å; chains: 1; bounding box: 63×23×107 Å

Foldseek 3Di:
DDFAADPQPRDTDDDDVDQWDADPPQRFIWGFDQPPVRDTDTDGPGGGLVVVLVVLVVVLVVLVVVLVVLVVVLVVLVVVVVVCVVVCDQPPLVVLCVVLVVQLVVQVVPDPDPVSNVVSVVVSVVSSVVCNVVSVVVVVVVVVVSVVVSVVSVVVSVVSVVVSVVSVVVSVVSVVVD

Sequence (178 aa):
MKRLECPSCGGPLSSLSSSATTCPYCGSSISLERDATGSIAPTLTRLGTGTRYLAKEAQYQRTNRELAELRETLETNYQDLDDYLSTRKRPGYGKVVLFAGLGSLMLLGSSSGWDTLGLGLLATAFLIWWFAYTGRLRYDRETRELNQAVDDAEAMVIKGEAAHAKLRKELDSLARKL